Protein 3BJA (pdb70)

Sequence (132 aa):
GNNRELYGNIRRDVYHLLQQKNLDKAIEQYDISYVQFGVIQVLAKSGKVSSKLIENGCVPSNTTIQRKRDGYVTEKNPNDQRETLVYLTKKGEETKKQVDVQYSDFLKENCGCFTKEEEGILEDLLLKWKKHLN

InterPro domains:
  IPR000835 MarR-type HTH domain [PF01047] (30-88)
  IPR000835 MarR-type HTH domain [PS50995] (3-135)
  IPR000835 MarR-type HTH domain [SM00347] (23-123)
  IPR036388 Winged helix-like DNA-binding domain superfamily [G3DSA:1.10.10.10] (1-138)
  IPR036390 Winged helix DNA-binding domain superfamily [SSF46785] (4-137)

Organism: Bacillus cereus (strain ATCC 10987 / NRS 248) (NCBI:txid222523)

Secondary structure (DSSP, 8-state):
--HHHHHHHHHHHHHHHHHHHHHHTGGGT--HHHHHHHHHHHHS-SB--HHHH-------------TTS---EE-SS-TT-EEB---HHHHHHHHHHHHHHHHHHHHHH--S-HHHHHHHHHHHHHHHHHH-

Structure (mmCIF, N/CA/C/O backbone):
data_3BJA
#
_entry.id   3BJA
#
_cell.length_a   71.321
_cell.length_b   71.321
_cell.length_c   65.720
_cell.angle_alpha   90.000
_cell.angle_beta   90.000
_cell.angle_gamma   90.000
#
_symmetry.space_group_name_H-M   'P 43 21 2'
#
loop_
_entity.id
_entity.type
_entity.pdbx_description
1 polymer 'Transcriptional regulator, MarR family, putative'
2 water water
#
loop_
_atom_site.group_PDB
_atom_site.id
_atom_site.type_symbol
_atom_site.label_atom_id
_atom_site.label_alt_id
_atom_site.label_comp_id
_atom_site.label_asym_id
_atom_site.label_entity_id
_atom_site.label_seq_id
_atom_site.pdbx_PDB_ins_code
_atom_site.Cartn_x
_atom_site.Cartn_y
_atom_site.Cartn_z
_atom_site.occupancy
_atom_site.B_iso_or_equiv
_atom_site.auth_seq_id
_atom_site.auth_comp_id
_atom_site.auth_asym_id
_atom_site.auth_atom_id
_atom_site.pdbx_PDB_model_num
ATOM 1 N N . GLY A 1 1 ? -3.654 20.885 2.890 1.00 101.89 0 GLY A N 1
ATOM 2 C CA . GLY A 1 1 ? -3.944 21.164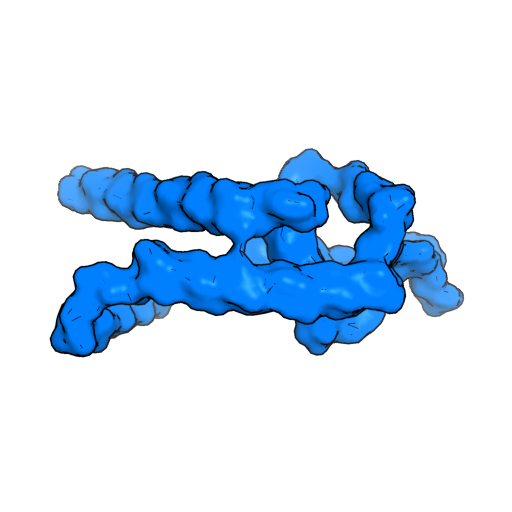 4.328 1.00 100.68 0 GLY A CA 1
ATOM 3 C C . GLY A 1 1 ? -2.864 20.571 5.208 1.00 99.17 0 GLY A C 1
ATOM 4 O O . GLY A 1 1 ? -1.711 20.488 4.784 1.00 100.17 0 GLY A O 1
ATOM 13 N N . ASN A 1 3 ? -2.587 17.433 6.151 1.00 90.09 2 ASN A N 1
ATOM 14 C CA . ASN A 1 3 ? -2.172 16.167 5.489 1.00 87.50 2 ASN A CA 1
ATOM 15 C C . ASN A 1 3 ? -1.051 16.373 4.448 1.00 84.17 2 ASN A C 1
ATOM 16 O O . ASN A 1 3 ? -0.109 15.577 4.389 1.00 83.50 2 ASN A O 1
ATOM 21 N N . ASN A 1 4 ? -1.171 17.434 3.642 1.00 80.59 3 ASN A N 1
ATOM 22 C CA . ASN A 1 4 ? -0.188 17.803 2.605 1.00 80.28 3 ASN A CA 1
ATOM 23 C C . ASN A 1 4 ? 1.098 18.298 3.243 1.00 77.31 3 ASN A C 1
ATOM 24 O O . ASN A 1 4 ? 2.191 17.942 2.834 1.00 77.29 3 ASN A O 1
ATOM 29 N N . ARG A 1 5 ? 0.934 19.114 4.268 1.00 75.88 4 ARG A N 1
ATOM 30 C CA . ARG A 1 5 ? 2.029 19.670 5.035 1.00 75.13 4 ARG A CA 1
ATOM 31 C C . ARG A 1 5 ? 2.791 18.574 5.785 1.00 73.95 4 ARG A C 1
ATOM 32 O O . ARG A 1 5 ? 4.025 18.565 5.765 1.00 74.53 4 ARG A O 1
ATOM 40 N N . GLU A 1 6 ? 2.066 17.648 6.416 1.00 73.98 5 GLU A N 1
ATOM 41 C CA . GLU A 1 6 ? 2.679 16.472 7.101 1.00 75.17 5 GLU A CA 1
ATOM 42 C C . GLU A 1 6 ? 3.470 15.557 6.143 1.00 74.79 5 GLU A C 1
ATOM 43 O O . GLU A 1 6 ? 4.454 14.944 6.543 1.00 76.17 5 GLU A O 1
ATOM 49 N N . LEU A 1 7 ? 3.008 15.448 4.901 1.00 73.92 6 LEU A N 1
ATOM 50 C CA . LEU A 1 7 ? 3.661 14.644 3.860 1.00 73.01 6 LEU A CA 1
ATOM 51 C C . LEU A 1 7 ? 4.955 15.313 3.367 1.00 71.47 6 LEU A C 1
ATOM 52 O O . LEU A 1 7 ? 5.964 14.636 3.191 1.00 71.09 6 LEU A O 1
ATOM 57 N N . TYR A 1 8 ? 4.916 16.625 3.132 1.00 72.97 7 TYR A N 1
ATOM 58 C CA . TYR A 1 8 ? 6.113 17.388 2.724 1.00 74.11 7 TYR A CA 1
ATOM 59 C C . TYR A 1 8 ? 7.193 17.212 3.785 1.00 74.16 7 TYR A C 1
ATOM 60 O O . TYR A 1 8 ? 8.314 16.809 3.462 1.00 75.03 7 TYR A O 1
ATOM 69 N N . GLY A 1 9 ? 6.810 17.423 5.044 1.00 73.10 8 GLY A N 1
ATOM 70 C CA . GLY A 1 9 ? 7.684 17.224 6.196 1.00 73.15 8 GLY A CA 1
ATOM 71 C C . GLY A 1 9 ? 8.278 15.833 6.327 1.00 73.07 8 GLY A C 1
ATOM 72 O O . GLY A 1 9 ? 9.455 15.701 6.633 1.00 74.68 8 GLY A O 1
ATOM 73 N N . ASN A 1 10 ? 7.488 14.797 6.081 1.00 72.69 9 ASN A N 1
ATOM 74 C CA . ASN A 1 10 ? 8.000 13.429 6.186 1.00 75.63 9 ASN A CA 1
ATOM 75 C C . ASN A 1 10 ? 9.019 13.106 5.112 1.00 75.35 9 ASN A C 1
ATOM 76 O O . ASN A 1 10 ? 10.020 12.451 5.418 1.00 73.25 9 ASN A O 1
ATOM 81 N N . ILE A 1 11 ? 8.777 13.572 3.881 1.00 75.43 10 ILE A N 1
ATOM 82 C CA . ILE A 1 11 ? 9.709 13.324 2.799 1.00 76.88 10 ILE A CA 1
ATOM 83 C C . ILE A 1 11 ? 11.036 14.076 3.039 1.00 75.51 10 ILE A C 1
ATOM 84 O O . ILE A 1 11 ? 12.092 13.473 2.813 1.00 74.36 10 ILE A O 1
ATOM 89 N N . ARG A 1 12 ? 10.985 15.330 3.529 1.00 76.30 11 ARG A N 1
ATOM 90 C CA A ARG A 1 12 ? 12.218 16.069 3.825 0.50 76.92 11 ARG A CA 1
ATOM 91 C CA B ARG A 1 12 ? 12.198 16.107 3.866 0.50 76.58 11 ARG A CA 1
ATOM 92 C C . ARG A 1 12 ? 13.008 15.391 4.945 1.00 77.16 11 ARG A C 1
ATOM 93 O O . ARG A 1 12 ? 14.209 15.241 4.822 1.00 78.39 11 ARG A O 1
ATOM 108 N N . ASP A 1 13 ? 12.321 15.014 6.033 1.00 76.57 12 ASP A N 1
ATOM 109 C CA . ASP A 1 13 ? 12.945 14.362 7.187 1.00 75.83 12 ASP A CA 1
ATOM 110 C C . ASP A 1 13 ? 13.670 13.083 6.791 1.00 77.25 12 ASP A C 1
ATOM 111 O O . ASP A 1 13 ? 14.817 12.885 7.194 1.00 81.03 12 ASP A O 1
ATOM 116 N N . VAL A 1 14 ? 13.039 12.244 5.977 1.00 75.50 13 VAL A N 1
ATOM 117 C CA . VAL A 1 14 ? 13.697 11.021 5.513 1.00 76.60 13 VAL A CA 1
ATOM 118 C C . VAL A 1 14 ? 14.940 11.342 4.650 1.00 78.11 13 VAL A C 1
ATOM 119 O O . VAL A 1 14 ? 15.987 10.709 4.819 1.00 78.65 13 VAL A O 1
ATOM 123 N N . TYR A 1 15 ? 14.813 12.324 3.756 1.00 79.18 14 TYR A N 1
ATOM 124 C CA . TYR A 1 15 ? 15.924 12.749 2.905 1.00 79.92 14 TYR A CA 1
ATOM 125 C C . TYR A 1 15 ? 17.085 13.273 3.743 1.00 77.38 14 TYR A C 1
ATOM 126 O O . TYR A 1 15 ? 18.222 12.898 3.494 1.00 78.55 14 TYR A O 1
ATOM 135 N N . HIS A 1 16 ? 16.796 14.106 4.737 1.00 76.37 15 HIS A N 1
ATOM 136 C CA . HIS A 1 16 ? 17.836 14.651 5.611 1.00 76.10 15 HIS A CA 1
ATOM 137 C C . HIS A 1 16 ? 18.532 13.569 6.461 1.00 76.83 15 HIS A C 1
ATOM 138 O O . HIS A 1 16 ? 19.754 13.600 6.598 1.00 78.37 15 HIS A O 1
ATOM 145 N N . LEU A 1 17 ? 17.777 12.604 6.987 1.00 76.03 16 LEU A N 1
ATOM 146 C CA . LEU A 1 17 ? 18.370 11.459 7.710 1.00 74.01 16 LEU A CA 1
ATOM 147 C C . LEU A 1 17 ? 19.294 10.628 6.799 1.00 72.51 16 LEU A C 1
ATOM 148 O O . LEU A 1 17 ? 20.330 10.142 7.245 1.00 72.25 16 LEU A O 1
ATOM 153 N N . LEU A 1 18 ? 18.912 10.475 5.536 1.00 73.25 17 LEU A N 1
ATOM 154 C CA . LEU A 1 18 ? 19.739 9.780 4.543 1.00 74.16 17 LEU A CA 1
ATOM 155 C C . LEU A 1 18 ? 21.061 10.528 4.261 1.00 74.72 17 LEU A C 1
ATOM 156 O O . LEU A 1 18 ? 22.073 9.851 4.098 1.00 78.71 17 LEU A O 1
ATOM 161 N N . GLN A 1 19 ? 21.068 11.870 4.170 1.00 74.25 18 GLN A N 1
ATOM 162 C CA A GLN A 1 19 ? 22.335 12.564 3.941 0.50 75.17 18 GLN A CA 1
ATOM 163 C CA B GLN A 1 19 ? 22.311 12.662 3.991 0.50 75.23 18 GLN A CA 1
ATOM 164 C C . GLN A 1 19 ? 23.206 12.449 5.211 1.00 76.25 18 GLN A C 1
ATOM 165 O O . GLN A 1 19 ? 24.395 12.087 5.097 1.00 75.51 18 GLN A O 1
ATOM 176 N N . LYS A 1 20 ? 22.620 12.693 6.389 1.00 75.37 19 LYS A N 1
ATOM 177 C CA . LYS A 1 20 ? 23.309 12.531 7.676 1.00 76.54 19 LYS A CA 1
ATOM 178 C C . LYS A 1 20 ? 24.015 11.169 7.782 1.00 74.76 19 LYS A C 1
ATOM 179 O O . LYS A 1 20 ? 25.201 11.111 8.074 1.00 77.05 19 LYS A O 1
ATOM 185 N N . ASN A 1 21 ? 23.273 10.100 7.510 1.00 72.49 20 ASN A N 1
ATOM 186 C CA . ASN A 1 21 ? 23.789 8.728 7.578 1.00 70.52 20 ASN A CA 1
ATOM 187 C C . ASN A 1 21 ? 24.829 8.373 6.504 1.00 70.52 20 ASN A C 1
ATOM 188 O O . ASN A 1 21 ? 25.696 7.528 6.769 1.00 71.20 20 ASN A O 1
ATOM 193 N N . LEU A 1 22 ? 24.710 8.968 5.307 1.00 68.07 21 LEU A N 1
ATOM 194 C CA . LEU A 1 22 ? 25.702 8.802 4.222 1.00 67.34 21 LEU A CA 1
ATOM 195 C C . LEU A 1 22 ? 27.031 9.472 4.589 1.00 67.91 21 LEU A C 1
ATOM 196 O O . LEU A 1 22 ? 28.100 8.879 4.354 1.00 69.81 21 LEU A O 1
ATOM 201 N N . ASP A 1 23 ? 26.949 10.699 5.129 1.00 65.52 22 ASP A N 1
ATOM 202 C CA . ASP A 1 23 ? 28.108 11.468 5.590 1.00 65.75 22 ASP A CA 1
ATOM 203 C C . ASP A 1 23 ? 28.880 10.736 6.667 1.00 66.08 22 ASP A C 1
ATOM 204 O O . ASP A 1 23 ? 30.117 10.809 6.685 1.00 62.97 22 ASP A O 1
ATOM 209 N N . LYS A 1 24 ? 28.139 10.061 7.557 1.00 66.70 23 LYS A N 1
ATOM 210 C CA . LYS A 1 24 ? 28.718 9.238 8.622 1.00 67.24 23 LYS A CA 1
ATOM 211 C C . LYS A 1 24 ? 29.456 8.079 7.958 1.00 68.12 23 LYS A C 1
ATOM 212 O O . LYS A 1 24 ? 30.609 7.814 8.291 1.00 70.14 23 LYS A O 1
ATOM 218 N N . ALA A 1 25 ? 28.791 7.440 6.990 1.00 68.79 24 ALA A N 1
ATOM 219 C CA . ALA A 1 25 ? 29.323 6.292 6.242 1.00 68.03 24 ALA A CA 1
ATOM 220 C C . ALA A 1 25 ? 30.590 6.562 5.417 1.00 68.01 24 ALA A C 1
ATOM 221 O O . ALA A 1 25 ? 31.482 5.697 5.378 1.00 69.34 24 ALA A O 1
ATOM 223 N N . ILE A 1 26 ? 30.667 7.728 4.760 1.00 68.19 25 ILE A N 1
ATOM 224 C CA . ILE A 1 26 ? 31.849 8.108 3.929 1.00 67.97 25 ILE A CA 1
ATOM 225 C C . ILE A 1 26 ? 32.899 8.992 4.650 1.00 67.50 25 ILE A C 1
ATOM 226 O O . ILE A 1 26 ? 33.893 9.407 4.031 1.00 63.75 25 ILE A O 1
ATOM 231 N N . GLU A 1 27 ? 32.664 9.239 5.948 1.00 69.55 26 GLU A N 1
ATOM 232 C CA . GLU A 1 27 ? 33.482 10.099 6.847 1.00 69.63 26 GLU A CA 1
ATOM 233 C C . GLU A 1 27 ? 34.981 9.847 6.765 1.00 67.93 26 GLU A C 1
ATOM 234 O O . GLU A 1 27 ? 35.776 10.788 6.664 1.00 68.68 26 GLU A O 1
ATOM 240 N N . GLN A 1 28 ? 35.340 8.568 6.825 1.00 66.24 27 GLN A N 1
ATOM 241 C CA . GLN A 1 28 ? 36.735 8.101 6.763 1.00 66.29 27 GLN A CA 1
ATOM 242 C C . GLN A 1 28 ? 37.544 8.568 5.545 1.00 63.32 27 GLN A C 1
ATOM 243 O O . GLN A 1 28 ? 38.754 8.665 5.645 1.00 63.24 27 GLN A O 1
ATOM 249 N N . TYR A 1 29 ? 36.878 8.852 4.422 1.00 61.34 28 TYR A N 1
ATOM 250 C CA . TYR A 1 29 ? 37.539 9.321 3.189 1.00 61.22 28 TYR A CA 1
ATOM 251 C C . TYR A 1 29 ? 37.712 10.840 3.090 1.00 60.93 28 TYR A C 1
ATOM 252 O O . TYR A 1 29 ? 38.066 11.340 2.018 1.00 62.06 28 TYR A O 1
ATOM 261 N N . ASP A 1 30 ? 37.476 11.579 4.178 1.00 60.48 29 ASP A N 1
ATOM 262 C CA . ASP A 1 30 ? 37.605 13.047 4.185 1.00 60.81 29 ASP A CA 1
ATOM 263 C C . ASP A 1 30 ? 36.799 13.779 3.089 1.00 61.56 29 ASP A C 1
ATOM 264 O O . ASP A 1 30 ? 37.295 14.705 2.435 1.00 64.01 29 ASP A O 1
ATOM 269 N N . ILE A 1 31 ? 35.570 13.314 2.888 1.00 62.37 30 ILE A N 1
ATOM 270 C CA . ILE A 1 31 ? 34.618 13.895 1.933 1.00 63.76 30 ILE A CA 1
ATOM 271 C C . ILE A 1 31 ? 33.222 13.858 2.539 1.00 64.74 30 ILE A C 1
ATOM 272 O O . ILE A 1 31 ? 32.957 13.064 3.446 1.00 64.60 30 ILE A O 1
ATOM 277 N N . SER A 1 32 ? 32.343 14.719 2.040 1.00 69.15 31 SER A N 1
ATOM 278 C CA . SER A 1 32 ? 30.920 14.747 2.446 1.00 72.68 31 SER A CA 1
ATOM 279 C C . SER A 1 32 ? 30.098 14.389 1.221 1.00 72.84 31 SER A C 1
ATOM 280 O O . SER A 1 32 ? 30.671 14.173 0.137 1.00 71.94 31 SER A O 1
ATOM 283 N N . TYR A 1 33 ? 28.769 14.357 1.374 1.00 75.04 32 TYR A N 1
ATOM 284 C CA . TYR A 1 33 ? 27.866 14.014 0.253 1.00 77.87 32 TYR A CA 1
ATOM 285 C C . TYR A 1 33 ? 28.121 14.897 -0.991 1.00 75.77 32 TYR A C 1
ATOM 286 O O . TYR A 1 33 ? 28.121 14.385 -2.112 1.00 75.20 32 TYR A O 1
ATOM 295 N N . VAL A 1 34 ? 28.381 16.195 -0.781 1.00 76.25 33 VAL A N 1
ATOM 296 C CA . VAL A 1 34 ? 28.614 17.133 -1.906 1.00 76.18 33 VAL A CA 1
ATOM 297 C C . VAL A 1 34 ? 29.855 16.732 -2.751 1.00 74.16 33 VAL A C 1
ATOM 298 O O . VAL A 1 34 ? 29.748 16.638 -3.976 1.00 73.59 33 VAL A O 1
ATOM 302 N N . GLN A 1 35 ? 30.970 16.390 -2.107 1.00 73.44 34 GLN A N 1
ATOM 303 C CA . GLN A 1 35 ? 32.192 15.963 -2.847 1.00 73.43 34 GLN A CA 1
ATOM 304 C C . GLN A 1 35 ? 31.989 14.586 -3.493 1.00 70.18 34 GLN A C 1
ATOM 305 O O . GLN A 1 35 ? 32.395 14.356 -4.634 1.00 68.18 34 GLN A O 1
ATOM 311 N N . PHE A 1 36 ? 31.361 13.688 -2.744 1.00 68.73 35 PHE A N 1
ATOM 312 C CA . PHE A 1 36 ? 30.986 12.364 -3.243 1.00 70.19 35 PHE A CA 1
ATOM 313 C C . PHE A 1 36 ? 30.151 12.489 -4.526 1.00 69.93 35 PHE A C 1
ATOM 314 O O . PHE A 1 36 ? 30.485 11.866 -5.527 1.00 68.26 35 PHE A O 1
ATOM 322 N N . GLY A 1 37 ? 29.119 13.347 -4.493 1.00 68.96 36 GLY A N 1
ATOM 323 C CA . GLY A 1 37 ? 28.271 13.626 -5.651 1.00 69.38 36 GLY A CA 1
ATOM 324 C C . GLY A 1 37 ? 29.036 14.013 -6.907 1.00 70.68 36 GLY A C 1
ATOM 325 O O . GLY A 1 37 ? 28.807 13.425 -7.979 1.00 73.36 36 GLY A O 1
ATOM 326 N N . VAL A 1 38 ? 29.966 14.965 -6.750 1.00 70.12 37 VAL A N 1
ATOM 327 C CA . VAL A 1 38 ? 30.854 15.437 -7.839 1.00 69.29 37 VAL A CA 1
ATOM 328 C C . VAL A 1 38 ? 31.671 14.305 -8.417 1.00 70.10 37 VAL A C 1
ATOM 329 O O . VAL A 1 38 ? 31.796 14.198 -9.637 1.00 72.68 37 VAL A O 1
ATOM 333 N N . ILE A 1 39 ? 32.243 13.479 -7.541 1.00 71.56 38 ILE A N 1
ATOM 334 C CA . ILE A 1 39 ? 33.041 12.293 -7.960 1.00 71.87 38 ILE A CA 1
ATOM 335 C C . ILE A 1 39 ? 32.185 11.301 -8.784 1.00 69.87 38 ILE A C 1
ATOM 336 O O . ILE A 1 39 ? 32.635 10.816 -9.819 1.00 68.80 38 ILE A O 1
ATOM 341 N N . GLN A 1 40 ? 30.964 11.041 -8.324 1.00 70.61 39 GLN A N 1
ATOM 342 C CA . GLN A 1 40 ? 30.009 10.172 -9.039 1.00 72.91 39 GLN A CA 1
ATOM 343 C C . GLN A 1 40 ? 29.683 10.789 -10.408 1.00 72.97 39 GLN A C 1
ATOM 344 O O . GLN A 1 40 ? 29.838 10.116 -11.433 1.00 74.58 39 GLN A O 1
ATOM 350 N N . VAL A 1 41 ? 29.294 12.073 -10.424 1.00 73.37 40 VAL A N 1
ATOM 351 C CA . VAL A 1 41 ? 28.995 12.777 -11.689 1.00 72.75 40 VAL A CA 1
ATOM 352 C C . VAL A 1 41 ? 30.184 12.729 -12.662 1.00 72.87 40 VAL A C 1
ATOM 353 O O . VAL A 1 41 ? 30.008 12.329 -13.816 1.00 74.77 40 VAL A O 1
ATOM 357 N N . LEU A 1 42 ? 31.380 13.091 -12.181 1.00 72.62 41 LEU A N 1
ATOM 358 C CA . LEU A 1 42 ? 32.600 13.111 -13.025 1.00 72.27 41 LEU A CA 1
ATOM 359 C C . LEU A 1 42 ? 33.146 11.749 -13.460 1.00 72.64 41 LEU A C 1
ATOM 360 O O . LEU A 1 42 ? 33.982 11.701 -14.368 1.00 73.35 41 LEU A O 1
ATOM 365 N N . ALA A 1 43 ? 32.755 10.662 -12.792 1.00 73.35 42 ALA A N 1
ATOM 366 C CA . ALA A 1 43 ? 33.190 9.320 -13.215 1.00 74.45 42 ALA A CA 1
ATOM 367 C C . ALA A 1 43 ? 32.366 8.879 -14.429 1.00 73.70 42 ALA A C 1
ATOM 368 O O . ALA A 1 43 ? 32.956 8.405 -15.416 1.00 67.73 42 ALA A O 1
ATOM 370 N N . LYS A 1 44 ? 31.026 9.059 -14.343 1.00 74.85 43 LYS A N 1
ATOM 371 C CA . LYS A 1 44 ? 30.055 8.683 -15.420 1.00 77.56 43 LYS A CA 1
ATOM 372 C C . LYS A 1 44 ? 30.330 9.458 -16.704 1.00 80.55 43 LYS A C 1
ATOM 373 O O . LYS A 1 44 ? 30.563 8.863 -17.759 1.00 83.37 43 LYS A O 1
ATOM 376 N N . SER A 1 45 ? 30.310 10.784 -16.605 1.00 81.68 44 SER A N 1
ATOM 377 C CA . SER A 1 45 ? 30.656 11.648 -17.740 1.00 82.40 44 SER A CA 1
ATOM 378 C C . SER A 1 45 ? 32.175 11.767 -17.790 1.00 81.60 44 SER A C 1
ATOM 379 O O . SER A 1 45 ? 32.856 11.493 -16.807 1.00 82.77 44 SER A O 1
ATOM 382 N N . GLY A 1 46 ? 32.723 12.195 -18.910 1.00 79.44 45 GLY A N 1
ATOM 383 C CA . GLY A 1 46 ? 34.165 12.386 -18.991 1.00 79.48 45 GLY A CA 1
ATOM 384 C C . GLY A 1 46 ? 34.523 13.788 -18.512 1.00 80.31 45 GLY A C 1
ATOM 385 O O . GLY A 1 46 ? 33.989 14.300 -17.513 1.00 79.09 45 GLY A O 1
ATOM 386 N N . LYS A 1 47 ? 35.427 14.408 -19.260 1.00 79.96 46 LYS A N 1
ATOM 387 C CA . LYS A 1 47 ? 35.850 15.770 -19.034 1.00 80.14 46 LYS A CA 1
ATOM 388 C C . LYS A 1 47 ? 34.674 16.649 -19.486 1.00 81.35 46 LYS A C 1
ATOM 389 O O . LYS A 1 47 ? 34.434 16.794 -20.686 1.00 83.58 46 LYS A O 1
ATOM 395 N N . VAL A 1 48 ? 33.904 17.157 -18.522 1.00 80.93 47 VAL A N 1
ATOM 396 C CA . VAL A 1 48 ? 32.764 18.066 -18.790 1.00 80.52 47 VAL A CA 1
ATOM 397 C C . VAL A 1 48 ? 33.121 19.514 -18.411 1.00 80.53 47 VAL A C 1
ATOM 398 O O . VAL A 1 48 ? 34.197 19.782 -17.856 1.00 80.52 47 VAL A O 1
ATOM 402 N N . SER A 1 49 ? 32.230 20.438 -18.761 1.00 78.74 48 SER A N 1
ATOM 403 C CA . SER A 1 49 ? 32.394 21.845 -18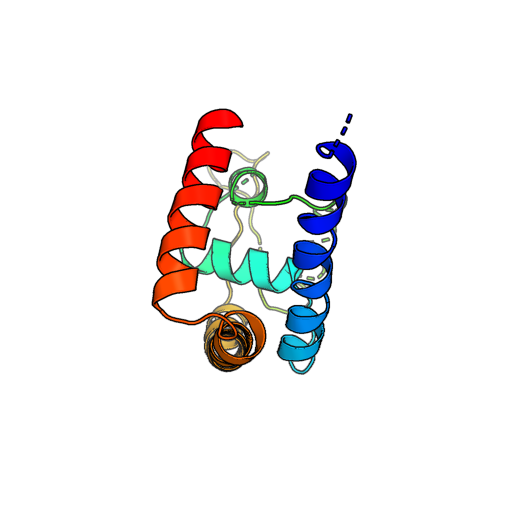.418 1.00 78.12 48 SER A CA 1
ATOM 404 C C . SER A 1 49 ? 31.885 22.087 -16.999 1.00 78.61 48 SER A C 1
ATOM 405 O O . SER A 1 49 ? 31.102 21.292 -16.457 1.00 78.05 48 SER A O 1
ATOM 416 N N . SER A 1 51 ? 29.778 24.343 -16.197 1.00 83.52 50 SER A N 1
ATOM 417 C CA . SER A 1 51 ? 28.334 24.512 -16.360 1.00 84.59 50 SER A CA 1
ATOM 418 C C . SER A 1 51 ? 27.660 23.145 -16.410 1.00 84.78 50 SER A C 1
ATOM 419 O O . SER A 1 51 ? 26.742 22.910 -15.636 1.00 83.69 50 SER A O 1
ATOM 422 N N . LYS A 1 52 ? 28.147 22.243 -17.275 1.00 87.79 51 LYS A N 1
ATOM 423 C CA . LYS A 1 52 ? 27.624 20.846 -17.335 1.00 89.44 51 LYS A CA 1
ATOM 424 C C . LYS A 1 52 ? 27.614 20.143 -15.985 1.00 89.48 51 LYS A C 1
ATOM 425 O O . LYS A 1 52 ? 26.665 19.428 -15.686 1.00 89.52 51 LYS A O 1
ATOM 431 N N . LEU A 1 53 ? 28.672 20.351 -15.197 1.00 89.36 52 LEU A N 1
ATOM 432 C CA . LEU A 1 53 ? 28.774 19.790 -13.848 1.00 89.21 52 LEU A CA 1
ATOM 433 C C . LEU A 1 53 ? 27.702 20.402 -12.958 1.00 88.60 52 LEU A C 1
ATOM 434 O O . LEU A 1 53 ? 27.008 19.672 -12.276 1.00 89.02 52 LEU A O 1
ATOM 439 N N . ILE A 1 54 ? 27.547 21.726 -12.989 1.00 91.34 53 ILE A N 1
ATOM 440 C CA . ILE A 1 54 ? 26.497 22.420 -12.190 1.00 93.19 53 ILE A CA 1
ATOM 441 C C . ILE A 1 54 ? 25.084 21.892 -12.552 1.00 96.02 53 ILE A C 1
ATOM 442 O O . ILE A 1 54 ? 24.267 21.629 -11.669 1.00 96.06 53 ILE A O 1
ATOM 447 N N . GLU A 1 55 ? 24.840 21.705 -13.849 1.00 99.39 54 GLU A N 1
ATOM 448 C CA . GLU A 1 55 ? 23.564 21.166 -14.367 1.00 101.61 54 GLU A CA 1
ATOM 449 C C . GLU A 1 55 ? 23.346 19.704 -13.913 1.00 103.94 54 GLU A C 1
ATOM 450 O O . GLU A 1 55 ? 22.284 19.375 -13.354 1.00 103.41 54 GLU A O 1
ATOM 456 N N . ASN A 1 56 ? 24.377 18.866 -14.110 1.00 105.44 55 ASN A N 1
ATOM 457 C CA . ASN A 1 56 ? 24.362 17.457 -13.688 1.00 106.05 55 ASN A CA 1
ATOM 458 C C . ASN A 1 56 ? 24.344 17.243 -12.172 1.00 107.41 55 ASN A C 1
ATOM 459 O O . ASN A 1 56 ? 24.096 16.115 -11.738 1.00 107.76 55 ASN A O 1
ATOM 472 N N . GLY A 1 58 ? 22.465 17.169 -9.042 1.00 116.21 57 GLY A N 1
ATOM 473 C CA . GLY A 1 58 ? 21.032 17.071 -8.678 1.00 117.41 57 GLY A CA 1
ATOM 474 C C . GLY A 1 58 ? 20.599 18.241 -7.795 1.00 120.16 57 GLY A C 1
ATOM 475 O O . GLY A 1 58 ? 19.488 18.786 -7.954 1.00 120.21 57 GLY A O 1
ATOM 476 N N . CYS A 1 59 ? 21.499 18.599 -6.871 1.00 121.82 58 CYS A N 1
ATOM 477 C CA . CYS A 1 59 ? 21.390 19.760 -6.003 1.00 121.51 58 CYS A CA 1
ATOM 478 C C . CYS A 1 59 ? 22.744 20.506 -6.052 1.00 121.24 58 CYS A C 1
ATOM 479 O O . CYS A 1 59 ? 23.781 19.919 -5.719 1.00 120.72 58 CYS A O 1
ATOM 482 N N . VAL A 1 60 ? 22.722 21.774 -6.482 1.00 120.90 59 VAL A N 1
ATOM 483 C CA . VAL A 1 60 ? 23.927 22.622 -6.608 1.00 119.97 59 VAL A CA 1
ATOM 484 C C . VAL A 1 60 ? 24.159 23.444 -5.327 1.00 119.67 59 VAL A C 1
ATOM 485 O O . VAL A 1 60 ? 23.236 24.151 -4.899 1.00 118.90 59 VAL A O 1
ATOM 489 N N . PRO A 1 61 ? 25.382 23.385 -4.727 1.00 118.72 60 PRO A N 1
ATOM 490 C CA . PRO A 1 61 ? 25.643 24.205 -3.526 1.00 117.61 60 PRO A CA 1
ATOM 491 C C . PRO A 1 61 ? 25.813 25.690 -3.848 1.00 115.58 60 PRO A C 1
ATOM 492 O O . PRO A 1 61 ? 25.888 26.073 -5.024 1.00 116.41 60 PRO A O 1
ATOM 496 N N . SER A 1 62 ? 25.908 26.506 -2.797 1.00 113.14 61 SER A N 1
ATOM 497 C CA . SER A 1 62 ? 26.097 27.962 -2.924 1.00 110.39 61 SER A CA 1
ATOM 498 C C . SER A 1 62 ? 27.579 28.398 -2.981 1.00 109.17 61 SER A C 1
ATOM 499 O O . SER A 1 62 ? 27.887 29.551 -2.659 1.00 110.50 61 SER A O 1
ATOM 501 N N . ASN A 1 63 ? 28.478 27.501 -3.403 1.00 107.24 62 ASN A N 1
ATOM 502 C CA . ASN A 1 63 ? 29.928 27.776 -3.499 1.00 105.70 62 ASN A CA 1
ATOM 503 C C . ASN A 1 63 ? 30.724 26.774 -4.388 1.00 103.35 62 ASN A C 1
ATOM 504 O O . ASN A 1 63 ? 31.848 26.390 -4.040 1.00 103.91 62 ASN A O 1
ATOM 517 N N . THR A 1 65 ? 32.487 26.885 -7.287 1.00 87.13 64 THR A N 1
ATOM 518 C CA . THR A 1 65 ? 33.837 27.263 -7.704 1.00 84.08 64 THR A CA 1
ATOM 519 C C . THR A 1 65 ? 34.858 27.141 -6.559 1.00 82.08 64 THR A C 1
ATOM 520 O O . THR A 1 65 ? 35.992 26.684 -6.780 1.00 80.60 64 THR A O 1
ATOM 524 N N . THR A 1 66 ? 34.442 27.531 -5.352 1.00 79.96 65 THR A N 1
ATOM 525 C CA . THR A 1 66 ? 35.286 27.431 -4.155 1.00 79.33 65 THR A CA 1
ATOM 526 C C . THR A 1 66 ? 35.462 25.959 -3.776 1.00 76.96 65 THR A C 1
ATOM 527 O O . THR A 1 66 ? 36.575 25.494 -3.506 1.00 77.02 65 THR A O 1
ATOM 539 N N . ILE A 1 68 ? 35.115 23.264 -5.698 1.00 69.23 67 ILE A N 1
ATOM 540 C CA . ILE A 1 68 ? 35.947 22.554 -6.705 1.00 69.84 67 ILE A CA 1
ATOM 541 C C . ILE A 1 68 ? 37.431 22.859 -6.515 1.00 69.07 67 ILE A C 1
ATOM 542 O O . ILE A 1 68 ? 38.258 21.973 -6.670 1.00 69.30 67 ILE A O 1
ATOM 547 N N . GLN A 1 69 ? 37.767 24.112 -6.214 1.00 69.70 68 GLN A N 1
ATOM 548 C CA . GLN A 1 69 ? 39.162 24.499 -5.895 1.00 69.27 68 GLN A CA 1
ATOM 549 C C . GLN A 1 69 ? 39.754 23.717 -4.718 1.00 67.69 68 GLN A C 1
ATOM 550 O O . GLN A 1 69 ? 40.930 23.348 -4.743 1.00 66.00 68 GLN A O 1
ATOM 556 N N . ARG A 1 70 ? 38.920 23.480 -3.709 1.00 68.30 69 ARG A N 1
ATOM 557 C CA . ARG A 1 70 ? 39.265 22.679 -2.536 1.00 67.86 69 ARG A CA 1
ATOM 558 C C . ARG A 1 70 ? 39.570 21.246 -2.985 1.00 66.63 69 ARG A C 1
ATOM 559 O O . ARG A 1 70 ? 40.584 20.674 -2.590 1.00 68.24 69 ARG A O 1
ATOM 575 N N . LYS A 1 72 ? 40.461 20.480 -5.967 1.00 66.06 71 LYS A N 1
ATOM 576 C CA . LYS A 1 72 ? 41.617 20.602 -6.849 1.00 69.52 71 LYS A CA 1
ATOM 577 C C . LYS A 1 72 ? 42.927 20.478 -6.046 1.00 70.93 71 LYS A C 1
ATOM 578 O O . LYS A 1 72 ? 43.806 19.705 -6.444 1.00 69.77 71 LYS A O 1
ATOM 584 N N . ARG A 1 73 ? 43.034 21.212 -4.924 1.00 72.84 72 ARG A N 1
ATOM 585 C CA . ARG A 1 73 ? 44.237 21.173 -4.062 1.00 74.25 72 ARG A CA 1
ATOM 586 C C . ARG A 1 73 ? 44.331 19.794 -3.363 1.00 74.17 72 ARG A C 1
ATOM 587 O O . ARG A 1 73 ? 45.435 19.257 -3.225 1.00 74.76 72 ARG A O 1
ATOM 595 N N . ASP A 1 74 ? 43.184 19.256 -2.909 1.00 73.24 73 ASP A N 1
ATOM 596 C CA . ASP A 1 74 ? 43.096 17.893 -2.342 1.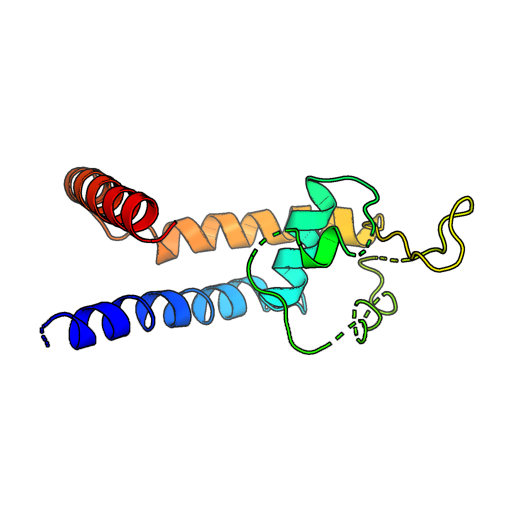00 73.26 73 ASP A CA 1
ATOM 597 C C . ASP A 1 74 ? 43.534 16.796 -3.304 1.00 72.24 73 ASP A C 1
ATOM 598 O O . ASP A 1 74 ? 43.804 15.682 -2.863 1.00 72.87 73 ASP A O 1
ATOM 603 N N . GLY A 1 75 ? 43.523 17.084 -4.606 1.00 71.18 74 GLY A N 1
ATOM 604 C CA . GLY A 1 75 ? 44.008 16.167 -5.627 1.00 70.52 74 GLY A CA 1
ATOM 605 C C . GLY A 1 75 ? 42.996 15.207 -6.200 1.00 68.77 74 GLY A C 1
ATOM 606 O O . GLY A 1 75 ? 43.388 14.274 -6.879 1.00 67.64 74 GLY A O 1
ATOM 607 N N . TYR A 1 76 ? 41.708 15.446 -5.958 1.00 69.54 75 TYR A N 1
ATOM 608 C CA . TYR A 1 76 ? 40.640 14.605 -6.490 1.00 69.63 75 TYR A CA 1
ATOM 609 C C . TYR A 1 76 ? 40.309 14.966 -7.940 1.00 69.39 75 TYR A C 1
ATOM 610 O O . TYR A 1 76 ? 40.150 14.075 -8.768 1.00 69.32 75 TYR A O 1
ATOM 619 N N . VAL A 1 77 ? 40.179 16.267 -8.227 1.00 70.43 76 VAL A N 1
ATOM 620 C CA . VAL A 1 77 ? 39.828 16.783 -9.568 1.00 68.91 76 VAL A CA 1
ATOM 621 C C . VAL A 1 77 ? 40.898 17.712 -10.132 1.00 69.12 76 VAL A C 1
ATOM 622 O O . VAL A 1 77 ? 41.710 18.264 -9.386 1.00 69.42 76 VAL A O 1
ATOM 634 N N . THR A 1 79 ? 41.241 20.935 -13.163 1.00 69.35 78 THR A N 1
ATOM 635 C CA . THR A 1 79 ? 40.548 21.921 -14.003 1.00 69.14 78 THR A CA 1
ATOM 636 C C . THR A 1 79 ? 41.515 22.565 -15.011 1.00 71.10 78 THR A C 1
ATOM 637 O O . THR A 1 79 ? 42.709 22.759 -14.722 1.00 68.01 78 THR A O 1
ATOM 641 N N . GLU A 1 80 ? 40.974 22.886 -16.187 1.00 74.24 79 GLU A N 1
ATOM 642 C CA . GLU A 1 80 ? 41.729 23.505 -17.276 1.00 77.43 79 GLU A CA 1
ATOM 643 C C . GLU A 1 80 ? 40.813 24.323 -18.198 1.00 79.02 79 GLU A C 1
ATOM 644 O O . GLU A 1 80 ? 39.643 23.974 -18.380 1.00 79.15 79 GLU A O 1
ATOM 650 N N . LYS A 1 81 ? 41.357 25.396 -18.776 1.00 81.31 80 LYS A N 1
ATOM 651 C CA . LYS A 1 81 ? 40.615 26.237 -19.717 1.00 83.80 80 LYS A CA 1
ATOM 652 C C . LYS A 1 81 ? 40.474 25.491 -21.047 1.00 85.25 80 LYS A C 1
ATOM 653 O O . LYS A 1 81 ? 41.443 24.884 -21.519 1.00 84.39 80 LYS A O 1
ATOM 655 N N . ASN A 1 82 ? 39.267 25.516 -21.623 1.00 88.45 81 ASN A N 1
ATOM 656 C CA . ASN A 1 82 ? 38.991 24.891 -22.927 1.00 90.81 81 ASN A CA 1
ATOM 657 C C . ASN A 1 82 ? 39.742 25.686 -24.014 1.00 93.06 81 ASN A C 1
ATOM 658 O O . ASN A 1 82 ? 39.486 26.895 -24.145 1.00 93.66 81 ASN A O 1
ATOM 663 N N . PRO A 1 83 ? 40.672 25.032 -24.780 1.00 94.50 82 PRO A N 1
ATOM 664 C CA . PRO A 1 83 ? 41.398 25.762 -25.861 1.00 94.51 82 PRO A CA 1
ATOM 665 C C . PRO A 1 83 ? 40.517 26.418 -26.959 1.00 95.38 82 PRO A C 1
ATOM 666 O O . PRO A 1 83 ? 40.992 27.328 -27.651 1.00 94.79 82 PRO A O 1
ATOM 670 N N . ASN A 1 84 ? 39.269 25.943 -27.107 1.00 95.71 83 ASN A N 1
ATOM 671 C CA . ASN A 1 84 ? 38.281 26.527 -28.028 1.00 95.11 83 ASN A CA 1
ATOM 672 C C . ASN A 1 84 ? 37.713 27.840 -27.439 1.00 94.93 83 ASN A C 1
ATOM 673 O O . ASN A 1 84 ? 37.999 28.922 -27.972 1.00 95.33 83 ASN A O 1
ATOM 678 N N . ASP A 1 85 ? 36.954 27.730 -26.334 1.00 93.10 84 ASP A N 1
ATOM 679 C CA . ASP A 1 85 ? 36.316 28.869 -25.633 1.00 92.19 84 ASP A CA 1
ATOM 680 C C . ASP A 1 85 ? 37.081 29.188 -24.329 1.00 91.37 84 ASP A C 1
ATOM 681 O O . ASP A 1 85 ? 36.941 28.472 -23.337 1.00 91.64 84 ASP A O 1
ATOM 686 N N . GLN A 1 86 ? 37.855 30.278 -24.340 1.00 90.61 85 GLN A N 1
ATOM 687 C CA . GLN A 1 86 ? 38.675 30.722 -23.185 1.00 89.77 85 GLN A CA 1
ATOM 688 C C . GLN A 1 86 ? 37.905 31.089 -21.906 1.00 88.66 85 GLN A C 1
ATOM 689 O O . GLN A 1 86 ? 38.465 31.012 -20.812 1.00 88.80 85 GLN A O 1
ATOM 691 N N . ARG A 1 87 ? 36.630 31.459 -22.039 1.00 87.54 86 ARG A N 1
ATOM 692 C CA . ARG A 1 87 ? 35.775 31.815 -20.891 1.00 86.27 86 ARG A CA 1
ATOM 693 C C . ARG A 1 87 ? 35.058 30.568 -20.274 1.00 85.52 86 ARG A C 1
ATOM 694 O O . ARG A 1 87 ? 34.125 30.726 -19.466 1.00 85.07 86 ARG A O 1
ATOM 698 N N . GLU A 1 88 ? 35.517 29.353 -20.639 1.00 84.42 87 GLU A N 1
ATOM 699 C CA . GLU A 1 88 ? 34.969 28.053 -20.186 1.00 81.94 87 GLU A CA 1
ATOM 700 C C . GLU A 1 88 ? 36.056 27.198 -19.504 1.00 78.28 87 GLU A C 1
ATOM 701 O O . GLU A 1 88 ? 37.178 27.101 -20.014 1.00 76.55 87 GLU A O 1
ATOM 707 N N . THR A 1 89 ? 35.689 26.555 -18.392 1.00 75.51 88 THR A N 1
ATOM 708 C CA . THR A 1 89 ? 36.574 25.695 -17.603 1.00 74.20 88 THR A CA 1
ATOM 709 C C . THR A 1 89 ? 36.099 24.246 -17.704 1.00 72.26 88 THR A C 1
ATOM 710 O O . THR A 1 89 ? 34.936 23.962 -17.411 1.00 70.63 88 THR A O 1
ATOM 714 N N . LEU A 1 90 ? 36.999 23.350 -18.118 1.00 71.14 89 LEU A N 1
ATOM 715 C CA . LEU A 1 90 ? 36.722 21.901 -18.200 1.00 70.79 89 LEU A CA 1
ATOM 716 C C . LEU A 1 90 ? 37.210 21.267 -16.905 1.00 69.07 89 LEU A C 1
ATOM 717 O O . LEU A 1 90 ? 38.271 21.655 -16.410 1.00 67.22 89 LEU A O 1
ATOM 722 N N . VAL A 1 91 ? 36.451 20.300 -16.376 1.00 67.61 90 VAL A N 1
ATOM 723 C CA . VAL A 1 91 ? 36.771 19.610 -15.109 1.00 67.34 90 VAL A CA 1
ATOM 724 C C . VAL A 1 91 ? 36.753 18.082 -15.297 1.00 67.48 90 VAL A C 1
ATOM 725 O O . VAL A 1 91 ? 35.949 17.547 -16.062 1.00 66.33 90 VAL A O 1
ATOM 729 N N . TYR A 1 92 ? 37.629 17.384 -14.581 1.00 68.61 91 TYR A N 1
ATOM 730 C CA . TYR A 1 92 ? 37.722 15.920 -14.671 1.00 68.44 91 TYR A CA 1
ATOM 731 C C . TYR A 1 92 ? 38.423 15.307 -13.466 1.00 69.18 91 TYR A C 1
ATOM 732 O O . TYR A 1 92 ? 39.144 16.003 -12.742 1.00 68.63 91 TYR A O 1
ATOM 741 N N . LEU A 1 93 ? 38.178 14.010 -13.252 1.00 69.67 92 LEU A N 1
ATOM 742 C CA . LEU A 1 93 ? 38.826 13.261 -12.169 1.00 67.96 92 LEU A CA 1
ATOM 743 C C . LEU A 1 93 ? 40.292 12.998 -12.472 1.00 67.08 92 LEU A C 1
ATOM 744 O O . LEU A 1 93 ? 40.656 12.743 -13.617 1.00 65.77 92 LEU A O 1
ATOM 749 N N . THR A 1 94 ? 41.113 13.063 -11.425 1.00 67.35 93 THR A N 1
ATOM 750 C CA . THR A 1 94 ? 42.525 12.710 -11.489 1.00 68.07 93 THR A CA 1
ATOM 751 C C . THR A 1 94 ? 42.588 11.206 -11.175 1.00 69.39 93 THR A C 1
ATOM 752 O O . THR A 1 94 ? 41.551 10.587 -10.847 1.00 67.73 93 THR A O 1
ATOM 756 N N . LYS A 1 95 ? 43.799 10.634 -11.251 1.00 69.76 94 LYS A N 1
ATOM 757 C CA . LYS A 1 95 ? 44.014 9.215 -10.925 1.00 69.49 94 LYS A CA 1
ATOM 758 C C . LYS A 1 95 ? 43.580 8.931 -9.470 1.00 69.44 94 LYS A C 1
ATOM 759 O O . LYS A 1 95 ? 42.851 7.957 -9.223 1.00 68.06 94 LYS A O 1
ATOM 765 N N . LYS A 1 96 ? 43.985 9.816 -8.545 1.00 69.32 95 LYS A N 1
ATOM 766 C CA . LYS A 1 96 ? 43.599 9.753 -7.117 1.00 69.12 95 LYS A CA 1
ATOM 767 C C . LYS A 1 96 ? 42.073 9.774 -6.921 1.00 70.49 95 LYS A C 1
ATOM 768 O O . LYS A 1 96 ? 41.542 9.024 -6.108 1.00 71.40 95 LYS A O 1
ATOM 774 N N . GLY A 1 97 ? 41.388 10.671 -7.623 1.00 71.33 96 GLY A N 1
ATOM 775 C CA . GLY A 1 97 ? 39.919 10.758 -7.543 1.00 72.94 96 GLY A CA 1
ATOM 776 C C . GLY A 1 97 ? 39.214 9.536 -8.123 1.00 73.11 96 GLY A C 1
ATOM 777 O O . GLY A 1 97 ? 38.130 9.149 -7.663 1.00 71.47 96 GLY A O 1
ATOM 778 N N . GLU A 1 98 ? 39.837 8.950 -9.147 1.00 72.98 97 GLU A N 1
ATOM 779 C CA . GLU A 1 98 ? 39.338 7.742 -9.792 1.00 73.61 97 GLU A CA 1
ATOM 780 C C . GLU A 1 98 ? 39.424 6.576 -8.773 1.00 72.26 97 GLU A C 1
ATOM 781 O O . GLU A 1 98 ? 38.495 5.775 -8.637 1.00 71.35 97 GLU A O 1
ATOM 787 N N . GLU A 1 99 ? 40.568 6.515 -8.082 1.00 72.08 98 GLU A N 1
ATOM 788 C CA . GLU A 1 99 ? 40.860 5.545 -7.022 1.00 71.81 98 GLU A CA 1
ATOM 789 C C . GLU A 1 99 ? 39.971 5.786 -5.792 1.00 69.96 98 GLU A C 1
ATOM 790 O O . GLU A 1 99 ? 39.489 4.830 -5.189 1.00 70.83 98 GLU A O 1
ATOM 796 N N . THR A 1 100 ? 39.757 7.053 -5.431 1.00 69.50 99 THR A N 1
ATOM 797 C CA . THR A 1 100 ? 38.865 7.427 -4.306 1.00 69.99 99 THR A CA 1
ATOM 798 C C . THR A 1 100 ? 37.427 6.925 -4.529 1.00 68.98 99 THR A C 1
ATOM 799 O O . THR A 1 100 ? 36.799 6.456 -3.578 1.00 66.75 99 THR A O 1
ATOM 803 N N . LYS A 1 101 ? 36.934 7.007 -5.773 1.00 70.13 100 LYS A N 1
ATOM 804 C CA . LYS A 1 101 ? 35.599 6.495 -6.118 1.00 71.58 100 LYS A CA 1
ATOM 805 C C . LYS A 1 101 ? 35.483 4.992 -5.830 1.00 70.78 100 LYS A C 1
ATOM 806 O O . LYS A 1 101 ? 34.500 4.562 -5.227 1.00 70.13 100 LYS A O 1
ATOM 812 N N . LYS A 1 102 ? 36.481 4.225 -6.285 1.00 69.33 101 LYS A N 1
ATOM 813 C CA . LYS A 1 102 ? 36.549 2.774 -6.084 1.00 68.49 101 LYS A CA 1
ATOM 814 C C . LYS A 1 102 ? 36.416 2.413 -4.604 1.00 68.75 101 LYS A C 1
ATOM 815 O O . LYS A 1 102 ? 35.586 1.561 -4.235 1.00 68.20 101 LYS A O 1
ATOM 817 N N . GLN A 1 103 ? 37.213 3.085 -3.771 1.00 68.18 102 GLN A N 1
ATOM 818 C CA . GLN A 1 103 ? 37.208 2.850 -2.328 1.00 69.25 102 GLN A CA 1
ATOM 819 C C . GLN A 1 103 ? 35.898 3.265 -1.632 1.00 70.33 102 GLN A C 1
ATOM 820 O O . GLN A 1 103 ? 35.444 2.556 -0.733 1.00 71.60 102 GLN A O 1
ATOM 826 N N . VAL A 1 104 ? 35.289 4.374 -2.060 1.00 69.96 103 VAL A N 1
ATOM 827 C CA . VAL A 1 104 ? 34.029 4.864 -1.458 1.00 71.5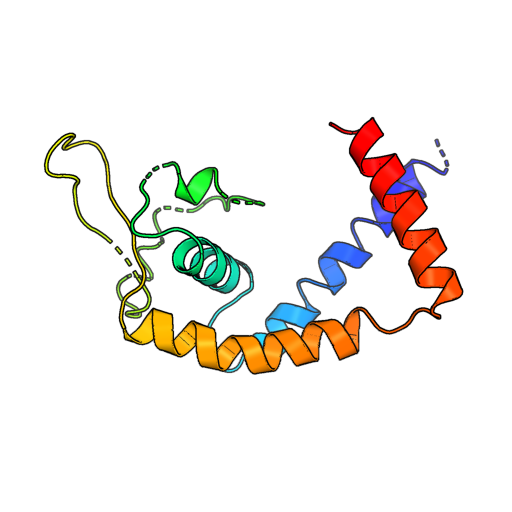6 103 VAL A CA 1
ATOM 828 C C . VAL A 1 104 ? 32.786 4.027 -1.873 1.00 73.20 103 VAL A C 1
ATOM 829 O O . VAL A 1 104 ? 31.842 3.902 -1.084 1.00 72.95 103 VAL A O 1
ATOM 833 N N . ASP A 1 105 ? 32.793 3.468 -3.094 1.00 73.93 104 ASP A N 1
ATOM 834 C CA . ASP A 1 105 ? 31.696 2.607 -3.608 1.00 73.33 104 ASP A CA 1
ATOM 835 C C . ASP A 1 105 ? 31.392 1.417 -2.695 1.00 73.27 104 ASP A C 1
ATOM 836 O O . ASP A 1 105 ? 30.250 0.978 -2.634 1.00 73.21 104 ASP A O 1
ATOM 841 N N . VAL A 1 106 ? 32.415 0.916 -1.995 1.00 72.48 105 VAL A N 1
ATOM 842 C CA . VAL A 1 106 ? 32.274 -0.174 -1.023 1.00 71.20 105 VAL A CA 1
ATOM 843 C C . VAL A 1 106 ? 31.435 0.298 0.174 1.00 72.64 105 VAL A C 1
ATOM 844 O O . VAL A 1 106 ? 30.513 -0.411 0.580 1.00 73.86 105 VAL A O 1
ATOM 848 N N . GLN A 1 107 ? 31.736 1.487 0.718 1.00 72.95 106 GLN A N 1
ATOM 849 C CA . GLN A 1 107 ? 30.948 2.059 1.842 1.00 72.60 106 GLN A CA 1
ATOM 850 C C . GLN A 1 107 ? 29.544 2.492 1.414 1.00 72.02 106 GLN A C 1
ATOM 851 O O . GLN A 1 107 ? 28.622 2.396 2.210 1.00 71.60 106 GLN A O 1
ATOM 857 N N . TYR A 1 108 ? 29.414 2.992 0.181 1.00 73.62 107 TYR A N 1
ATOM 858 C CA . TYR A 1 108 ? 28.132 3.417 -0.405 1.00 73.82 107 TYR A CA 1
ATOM 859 C C . TYR A 1 108 ? 27.180 2.231 -0.566 1.00 74.86 107 TYR A C 1
ATOM 860 O O . TYR A 1 108 ? 26.003 2.334 -0.238 1.00 73.33 107 TYR A O 1
ATOM 869 N N . SER A 1 109 ? 27.711 1.117 -1.068 1.00 76.23 108 SER A N 1
ATOM 870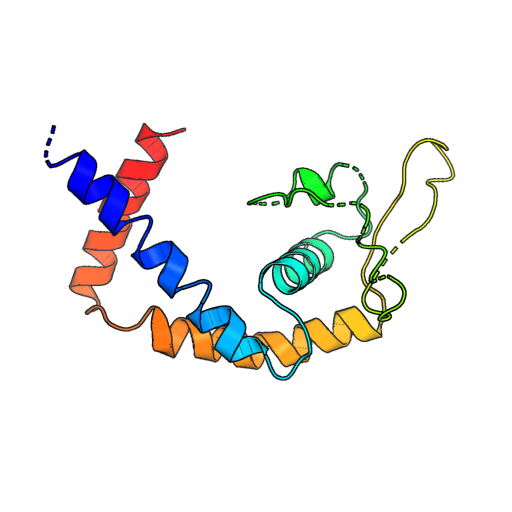 C CA . SER A 1 109 ? 26.960 -0.136 -1.208 1.00 77.41 108 SER A CA 1
ATOM 871 C C . SER A 1 109 ? 26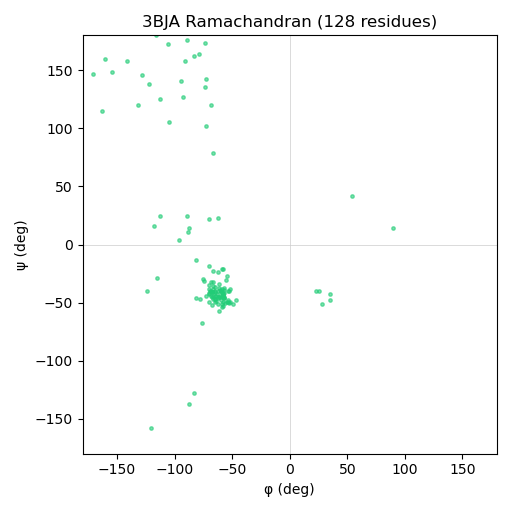.413 -0.577 0.158 1.00 77.30 108 SER A C 1
ATOM 872 O O . SER A 1 109 ? 25.241 -0.926 0.268 1.00 78.44 108 SER A O 1
ATOM 875 N N . ASP A 1 110 ? 27.258 -0.525 1.188 1.00 77.57 109 ASP A N 1
ATOM 876 C CA . ASP A 1 110 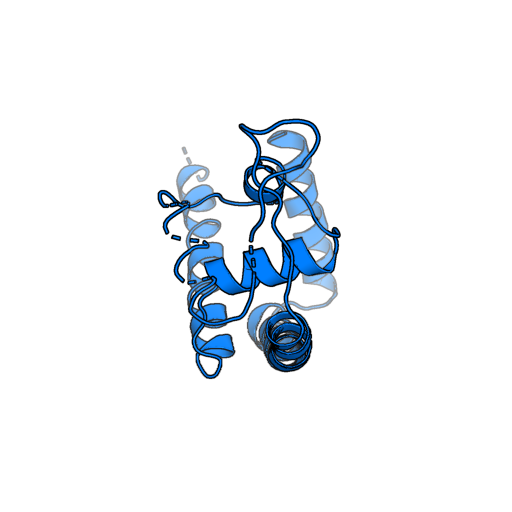? 26.836 -0.832 2.557 1.00 77.43 109 ASP A CA 1
ATOM 877 C C . ASP A 1 110 ? 25.822 0.185 3.069 1.00 75.56 109 ASP A C 1
ATOM 878 O O . ASP A 1 110 ? 24.930 -0.192 3.799 1.00 74.28 109 ASP A O 1
ATOM 883 N N . PHE A 1 111 ? 25.979 1.463 2.706 1.00 76.82 110 PHE A N 1
ATOM 884 C CA . PHE A 1 111 ? 25.033 2.531 3.111 1.00 77.56 110 PHE A CA 1
ATOM 885 C C . PHE A 1 111 ? 23.616 2.238 2.622 1.00 78.82 110 PHE A C 1
ATOM 886 O O . PHE A 1 111 ? 22.682 2.250 3.423 1.00 79.35 110 PHE A O 1
ATOM 894 N N . LEU A 1 112 ? 23.492 1.947 1.325 1.00 79.93 111 LEU A N 1
ATOM 895 C CA . LEU A 1 112 ? 22.203 1.618 0.691 1.00 80.25 111 LEU A CA 1
ATOM 896 C C . LEU A 1 112 ? 21.523 0.409 1.340 1.00 79.52 111 LEU A C 1
ATOM 897 O O . LEU A 1 112 ? 20.330 0.452 1.582 1.00 79.12 111 LEU A O 1
ATOM 902 N N . LYS A 1 113 ? 22.280 -0.637 1.655 1.00 79.99 112 LYS A N 1
ATOM 903 C CA . LYS A 1 113 ? 21.717 -1.830 2.310 1.00 81.10 112 LYS A CA 1
ATOM 904 C C . LYS A 1 113 ? 21.243 -1.524 3.743 1.00 82.50 112 LYS A C 1
ATOM 905 O O . LYS A 1 113 ? 20.075 -1.755 4.089 1.00 83.06 112 LYS A O 1
ATOM 908 N N . GLU A 1 114 ? 22.132 -0.924 4.535 1.00 83.38 113 GLU A N 1
ATOM 909 C CA . GLU A 1 114 ? 21.862 -0.593 5.949 1.00 82.05 113 GLU A CA 1
ATOM 910 C C . GLU A 1 114 ? 20.798 0.470 6.183 1.00 81.62 113 GLU A C 1
ATOM 911 O O . GLU A 1 114 ? 20.209 0.495 7.275 1.00 82.77 113 GLU A O 1
ATOM 917 N N . ASN A 1 115 ? 20.544 1.319 5.174 1.00 79.13 114 ASN A N 1
ATOM 918 C CA . ASN A 1 115 ? 19.588 2.428 5.266 1.00 77.38 114 ASN A CA 1
ATOM 919 C C . ASN A 1 115 ? 18.343 2.355 4.360 1.00 77.27 114 ASN A C 1
ATOM 920 O O . ASN A 1 115 ? 17.321 2.948 4.721 1.00 75.41 114 ASN A O 1
ATOM 925 N N . CYS A 1 116 ? 18.436 1.693 3.196 1.00 76.45 115 CYS A N 1
ATOM 926 C CA . CYS A 1 116 ? 17.299 1.527 2.261 1.00 76.39 115 CYS A CA 1
ATOM 927 C C . CYS A 1 116 ? 16.818 0.078 2.143 1.00 77.85 115 CYS A C 1
ATOM 928 O O . CYS A 1 116 ? 16.226 -0.296 1.123 1.00 81.77 115 CYS A O 1
ATOM 931 N N . GLY A 1 117 ? 17.059 -0.735 3.173 1.00 77.03 116 GLY A N 1
ATOM 932 C CA . GLY A 1 117 ? 16.688 -2.151 3.151 1.00 77.49 116 GLY A CA 1
ATOM 933 C C . GLY A 1 117 ? 15.679 -2.545 4.205 1.00 78.09 116 GLY A C 1
ATOM 934 O O . GLY A 1 117 ? 15.495 -3.725 4.424 1.00 80.11 116 GLY A O 1
ATOM 935 N N . CYS A 1 118 ? 14.997 -1.573 4.818 1.00 77.17 117 CYS A N 1
ATOM 936 C CA . CYS A 1 118 ? 14.068 -1.832 5.922 1.00 76.43 117 CYS A CA 1
ATOM 937 C C . CYS A 1 118 ? 12.672 -2.309 5.541 1.00 76.59 117 CYS A C 1
ATOM 938 O O . CYS A 1 118 ? 11.947 -2.785 6.420 1.00 76.81 117 CYS A O 1
ATOM 941 N N . PHE A 1 119 ? 12.298 -2.194 4.264 1.00 75.27 118 PHE A N 1
ATOM 942 C CA . PHE A 1 119 ? 10.966 -2.581 3.802 1.00 73.81 118 PHE A CA 1
ATOM 943 C C . PHE A 1 119 ? 10.909 -4.037 3.347 1.00 73.59 118 PHE A C 1
ATOM 944 O O . PHE A 1 119 ? 11.921 -4.629 2.974 1.00 74.43 118 PHE A O 1
ATOM 952 N N . THR A 1 120 ? 9.708 -4.605 3.353 1.00 72.70 119 THR A N 1
ATOM 953 C CA . THR A 1 120 ? 9.507 -5.953 2.811 1.00 72.53 119 THR A CA 1
ATOM 954 C C . THR A 1 120 ? 9.458 -5.795 1.277 1.00 72.48 119 THR A C 1
ATOM 955 O O . THR A 1 120 ? 9.296 -4.686 0.764 1.00 75.00 119 THR A O 1
ATOM 959 N N . LYS A 1 121 ? 9.612 -6.893 0.552 1.00 74.06 120 LYS A N 1
ATOM 960 C CA . LYS A 1 121 ? 9.516 -6.872 -0.919 1.00 74.72 120 LYS A CA 1
ATOM 961 C C . LYS A 1 121 ? 8.171 -6.323 -1.391 1.00 74.12 120 LYS A C 1
ATOM 962 O O . LYS A 1 121 ? 8.131 -5.597 -2.385 1.00 76.87 120 LYS A O 1
ATOM 968 N N . GLU A 1 122 ? 7.091 -6.649 -0.672 1.00 72.16 121 GLU A N 1
ATOM 969 C CA . GLU A 1 122 ? 5.759 -6.140 -1.005 1.00 70.97 121 GLU A CA 1
ATOM 970 C C . GLU A 1 122 ? 5.703 -4.613 -0.861 1.00 70.08 121 GLU A C 1
ATOM 971 O O . GLU A 1 122 ? 5.231 -3.928 -1.769 1.00 69.51 121 GLU A O 1
ATOM 977 N N . GLU A 1 123 ? 6.191 -4.118 0.276 1.00 70.37 122 GLU A N 1
ATOM 978 C CA . GLU A 1 123 ? 6.260 -2.691 0.580 1.00 73.14 122 GLU A CA 1
ATOM 979 C C . GLU A 1 123 ? 7.115 -1.903 -0.421 1.00 74.83 122 GLU A C 1
ATOM 980 O O . GLU A 1 123 ? 6.740 -0.781 -0.787 1.00 77.67 122 GLU A O 1
ATOM 986 N N . GLU A 1 124 ? 8.259 -2.471 -0.827 1.00 75.60 123 GLU A N 1
ATOM 987 C CA . GLU A 1 124 ? 9.149 -1.866 -1.858 1.00 75.60 123 GLU A CA 1
ATOM 988 C C . GLU A 1 124 ? 8.383 -1.551 -3.147 1.00 74.74 123 GLU A C 1
ATOM 989 O O . GLU A 1 124 ? 8.511 -0.458 -3.690 1.00 72.20 123 GLU A O 1
A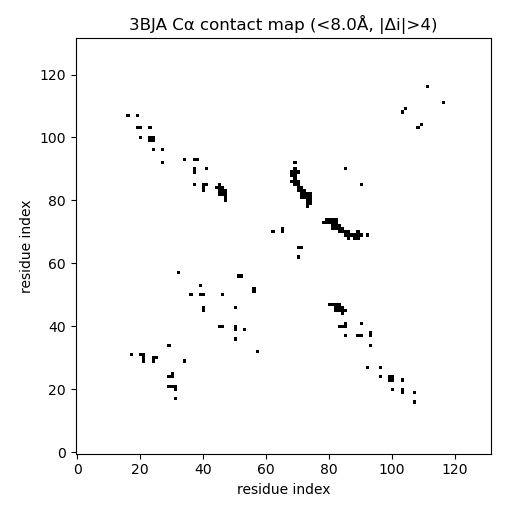TOM 995 N N . GLY A 1 125 ? 7.601 -2.527 -3.622 1.00 75.71 124 GLY A N 1
ATOM 996 C CA . GLY A 1 125 ? 6.740 -2.369 -4.816 1.00 74.43 124 GLY A CA 1
ATOM 997 C C . GLY A 1 125 ? 5.690 -1.271 -4.667 1.00 73.20 124 GLY A C 1
ATOM 998 O O . GLY A 1 125 ? 5.431 -0.521 -5.620 1.00 74.70 124 GLY A O 1
ATOM 999 N N . ILE A 1 126 ? 5.107 -1.167 -3.468 1.00 68.69 125 ILE A N 1
ATOM 1000 C CA . ILE A 1 126 ? 4.080 -0.163 -3.170 1.00 68.02 125 ILE A CA 1
ATOM 1001 C C . ILE A 1 126 ? 4.737 1.215 -3.130 1.00 68.53 125 ILE A C 1
ATOM 1002 O O . ILE A 1 126 ? 4.267 2.141 -3.779 1.00 67.59 125 ILE A O 1
ATOM 1007 N N . LEU A 1 127 ? 5.833 1.318 -2.382 1.00 69.77 126 LEU A N 1
ATOM 1008 C CA . LEU A 1 127 ? 6.626 2.557 -2.276 1.00 73.00 126 LEU A CA 1
ATOM 1009 C C . LEU A 1 127 ? 7.142 3.054 -3.648 1.00 73.39 126 LEU A C 1
ATOM 1010 O O . LEU A 1 127 ? 7.058 4.248 -3.941 1.00 75.31 126 LEU A O 1
ATOM 1015 N N . GLU A 1 128 ? 7.634 2.137 -4.479 1.00 73.93 127 GLU A N 1
ATOM 1016 C CA . GLU A 1 128 ? 8.097 2.456 -5.832 1.00 75.84 127 GLU A CA 1
ATOM 1017 C C . GLU A 1 128 ? 6.974 3.099 -6.642 1.00 75.55 127 GLU A C 1
ATOM 1018 O O . GLU A 1 128 ? 7.177 4.177 -7.198 1.00 78.11 127 GLU A O 1
ATOM 1024 N N . ASP A 1 129 ? 5.809 2.440 -6.698 1.00 75.85 128 ASP A N 1
ATOM 1025 C CA . ASP A 1 129 ? 4.617 2.960 -7.408 1.00 74.90 128 ASP A CA 1
ATOM 1026 C C . ASP A 1 129 ? 4.240 4.385 -6.964 1.00 74.27 128 ASP A C 1
ATOM 1027 O O . ASP A 1 129 ? 4.046 5.278 -7.802 1.00 73.59 128 ASP A O 1
ATOM 1032 N N . LEU A 1 130 ? 4.137 4.573 -5.646 1.00 72.46 129 LEU A N 1
ATOM 1033 C CA . LEU A 1 130 ? 3.750 5.849 -5.058 1.00 72.15 129 LEU A CA 1
ATOM 1034 C C . LEU A 1 130 ? 4.750 6.964 -5.369 1.00 73.92 129 LEU A C 1
ATOM 1035 O O . LEU A 1 130 ? 4.333 8.075 -5.747 1.00 73.16 129 LEU A O 1
ATOM 1040 N N . LEU A 1 131 ? 6.051 6.673 -5.220 1.00 73.62 130 LEU A N 1
ATOM 1041 C CA . LEU A 1 131 ? 7.105 7.671 -5.511 1.00 71.75 130 LEU A CA 1
ATOM 1042 C C . LEU A 1 131 ? 7.172 8.025 -7.012 1.00 70.85 130 LEU A C 1
ATOM 1043 O O . LEU A 1 131 ? 7.420 9.169 -7.342 1.00 70.68 130 LEU A O 1
ATOM 1048 N N . LEU A 1 132 ? 6.938 7.064 -7.907 1.00 71.90 131 LEU A N 1
ATOM 1049 C CA . LEU A 1 132 ? 6.922 7.340 -9.368 1.00 73.60 131 LEU A CA 1
ATOM 1050 C C . LEU A 1 132 ? 5.699 8.177 -9.752 1.00 72.73 131 LEU A C 1
ATOM 1051 O O . LEU A 1 132 ? 5.789 9.056 -10.613 1.00 75.06 131 LEU A O 1
ATOM 1056 N N . LYS A 1 133 ? 4.564 7.891 -9.117 1.00 71.77 132 LYS A N 1
ATOM 1057 C CA . LYS A 1 133 ? 3.342 8.690 -9.281 1.00 71.16 132 LYS A CA 1
ATOM 1058 C C . LYS A 1 133 ? 3.623 10.130 -8.872 1.00 69.64 132 LYS A C 1
ATOM 1059 O O . LYS A 1 133 ? 3.163 11.060 -9.542 1.00 70.70 132 LYS A O 1
ATOM 1065 N N . TRP A 1 134 ? 4.381 10.302 -7.788 1.00 68.78 133 TRP A N 1
ATOM 1066 C CA . TRP A 1 134 ? 4.720 11.640 -7.292 1.00 69.65 133 TRP A CA 1
ATOM 1067 C C . TRP A 1 134 ? 5.639 12.383 -8.287 1.00 71.92 133 TRP A C 1
ATOM 1068 O O . TRP A 1 134 ? 5.443 13.581 -8.515 1.00 71.04 133 TRP A O 1
ATOM 1079 N N . LYS A 1 135 ? 6.622 11.670 -8.870 1.00 73.25 134 LYS A N 1
ATOM 1080 C CA . LYS A 1 135 ? 7.524 12.262 -9.875 1.00 75.04 134 LYS A CA 1
ATOM 1081 C C . LYS A 1 135 ? 6.739 12.782 -11.064 1.00 74.47 134 LYS A C 1
ATOM 1082 O O . LYS A 1 135 ? 6.854 13.979 -11.371 1.00 74.70 134 LYS A O 1
ATOM 1088 N N . LYS A 1 136 ? 5.905 11.926 -11.677 1.00 74.19 135 LYS A N 1
ATOM 1089 C CA . LYS A 1 136 ? 5.069 12.356 -12.828 1.00 76.12 135 LYS A CA 1
ATOM 1090 C C . LYS A 1 136 ? 4.251 13.627 -12.551 1.00 75.07 135 LYS A C 1
ATOM 1091 O O . LYS A 1 136 ? 4.096 14.476 -13.432 1.00 75.96 135 LYS A O 1
ATOM 1097 N N . HIS A 1 137 ? 3.740 13.742 -11.329 1.00 74.36 136 HIS A N 1
ATOM 1098 C CA . HIS A 1 137 ? 2.951 14.899 -10.922 1.00 73.95 136 HIS A CA 1
ATOM 1099 C C . HIS A 1 137 ? 3.786 16.178 -10.853 1.00 74.27 136 HIS A C 1
ATOM 1100 O O . HIS A 1 137 ? 3.360 17.210 -11.368 1.00 73.19 136 HIS A O 1
ATOM 1107 N N . LEU A 1 138 ? 4.974 16.079 -10.247 1.00 75.50 137 LEU A N 1
ATOM 1108 C CA . LEU A 1 138 ? 5.864 17.239 -10.010 1.00 76.76 137 LEU A CA 1
ATOM 1109 C C . LEU A 1 138 ? 6.632 17.800 -11.220 1.00 78.52 137 LEU A C 1
ATOM 1110 O O . LEU A 1 138 ? 6.951 18.995 -11.226 1.00 79.75 137 LEU A O 1
ATOM 1115 N N . ASN A 1 139 ? 6.958 16.959 -12.203 1.00 79.71 138 ASN A N 1
ATOM 1116 C CA . ASN A 1 139 ? 7.677 17.421 -13.408 1.00 80.90 138 ASN A CA 1
ATOM 1117 C C . ASN A 1 139 ? 6.706 17.757 -14.542 1.00 82.96 138 ASN A C 1
ATOM 1118 O O . ASN A 1 139 ? 7.020 17.709 -15.738 1.00 83.84 138 ASN A O 1
#

Solvent-accessible surface area: 10081 Å² total

Radius of gyration: 18.02 Å; Cα contacts (8 Å, |Δi|>4): 93; chains: 1; bounding box: 48×39×37 Å

Foldseek 3Di:
DVVVVVVVVVVVLVVVLQVLLQVLQVVLVDGPVVLLLLVQQVVDDFAWVVSCVSPDHDPAVVLVVVVVQQKWDADPVDRVIITMHGDPVNPVSNVVSVVSVVVSCCVRVVPDDPVVVVVVVVVVVVVVVVPD

Nearest PDB structures (foldseek):
  3bja-assembly1_A-2  TM=1.002E+00  e=1.336E-21  Bacillus cereus ATCC 10987
  4zzl-assembly1_B  TM=8.642E-01  e=2.899E-07  Pseudomonas aeruginosa
  2nnn-assembly3_F  TM=8.358E-01  e=4.984E-06  Pseudomonas aeruginosa
  3ech-assembly1_B  TM=7.578E-01  e=1.178E-05  Pseudomonas aeruginosa
  7dvr-assembly1_A-2  TM=6.683E-01  e=2.439E-05  Streptococcus agalactiae NEM316

CATH classification: 1.10.10.10

B-factor: mean 78.32, std 12.17, range [46.0, 124.23]